Protein AF-A0A659NP49-F1 (afdb_monomer_lite)

pLDDT: mean 81.2, std 16.45, range [39.66, 95.56]

Foldseek 3Di:
DWDKDDDLLAWIKIWDAPDPVQQKTAIWIHHNNDIDGDRVDIDRCCCPPVVVVVVVVPDPDDPVVVVDPPVPVPVPPDD

Secondary structure (DSSP, 8-state):
--EEEE-TTSEEEEEEEEETTTTEEEEEEEETTEEEEEEEEEEEIIIIIIHHHHHHHH-SS--GGGTS-------PPP-

Sequence (79 aa):
MTLLIGDKSRIAVEYSIYNLEKFIGCTKIWLNHSFIGSLSDTIFIDGYLIGGFNEVLSKTMLNDRYLFDNPVKIYESSN

Radius of gyration: 14.59 Å; chains: 1; bounding box: 39×36×26 Å

Organism: NCBI:txid1960126

Structure (mmCIF, N/CA/C/O backbone):
data_AF-A0A659NP49-F1
#
_entry.id   AF-A0A659NP49-F1
#
loop_
_atom_site.group_PDB
_atom_site.id
_atom_site.type_symbol
_atom_site.label_atom_id
_atom_site.label_alt_id
_atom_site.label_comp_id
_atom_site.label_asym_id
_atom_site.label_entity_id
_atom_site.label_seq_id
_atom_site.pdbx_PDB_ins_code
_atom_site.Cartn_x
_atom_site.Cartn_y
_atom_site.Cartn_z
_atom_site.occupancy
_atom_site.B_iso_or_equiv
_atom_site.auth_seq_id
_atom_site.auth_comp_id
_atom_site.auth_asym_id
_atom_site.auth_atom_id
_atom_site.pdbx_PDB_model_num
ATOM 1 N N . MET A 1 1 ? -15.559 -0.317 4.627 1.00 80.44 1 MET A N 1
ATOM 2 C CA . MET A 1 1 ? -15.642 -0.335 3.150 1.00 80.44 1 MET A CA 1
ATOM 3 C C . MET A 1 1 ? -14.236 -0.129 2.627 1.00 80.44 1 MET A C 1
ATOM 5 O O . MET A 1 1 ? -13.572 0.764 3.140 1.00 80.44 1 MET A O 1
ATOM 9 N N . THR A 1 2 ? -13.764 -0.966 1.703 1.00 90.94 2 THR A N 1
ATOM 10 C CA . THR A 1 2 ? -12.425 -0.810 1.121 1.00 90.94 2 THR A CA 1
ATOM 11 C C . THR A 1 2 ? -12.476 0.099 -0.103 1.00 90.94 2 THR A C 1
ATOM 13 O O . THR A 1 2 ? -13.494 0.183 -0.789 1.00 90.94 2 THR A O 1
ATOM 16 N N . LEU A 1 3 ? -11.378 0.803 -0.347 1.00 94.12 3 LEU A N 1
ATOM 17 C CA . LEU A 1 3 ? -11.145 1.657 -1.504 1.00 94.12 3 LEU A CA 1
ATOM 18 C C . LEU A 1 3 ? -9.935 1.119 -2.271 1.00 94.12 3 LEU A C 1
ATOM 20 O O . LEU A 1 3 ? -9.037 0.531 -1.670 1.00 94.12 3 LEU A O 1
ATOM 24 N N . LEU A 1 4 ? -9.917 1.316 -3.588 1.00 95.38 4 LEU A N 1
ATOM 25 C CA . LEU A 1 4 ? -8.846 0.867 -4.476 1.00 95.38 4 LEU A CA 1
ATOM 26 C C . LEU A 1 4 ? -8.285 2.059 -5.253 1.00 95.38 4 LEU A C 1
ATOM 28 O O . LEU A 1 4 ? -9.044 2.814 -5.857 1.00 95.38 4 LEU A O 1
ATOM 32 N N . ILE A 1 5 ? -6.961 2.191 -5.274 1.00 94.94 5 ILE A N 1
ATOM 33 C CA . ILE A 1 5 ? -6.232 3.131 -6.132 1.00 94.94 5 ILE A CA 1
ATOM 34 C C . ILE A 1 5 ? -5.290 2.326 -7.027 1.00 94.94 5 ILE A C 1
ATOM 36 O O . ILE A 1 5 ? -4.546 1.484 -6.531 1.00 94.94 5 ILE A O 1
ATOM 40 N N . GLY A 1 6 ? -5.290 2.606 -8.331 1.00 94.38 6 GLY A N 1
ATOM 41 C CA . GLY A 1 6 ? -4.446 1.924 -9.317 1.00 94.38 6 GLY A CA 1
ATOM 42 C C . GLY A 1 6 ? -5.136 0.747 -10.014 1.00 94.38 6 GLY A C 1
ATOM 43 O O . GLY A 1 6 ? -6.362 0.647 -10.022 1.00 94.38 6 GLY A O 1
ATOM 44 N N . ASP A 1 7 ? -4.335 -0.133 -10.614 1.00 95.56 7 ASP A N 1
ATOM 45 C CA . ASP A 1 7 ? -4.784 -1.284 -11.405 1.00 95.56 7 ASP A CA 1
ATOM 46 C C . ASP A 1 7 ? -4.123 -2.567 -10.889 1.00 95.56 7 ASP A C 1
ATOM 48 O O . ASP A 1 7 ? -2.898 -2.700 -10.917 1.00 95.56 7 ASP A O 1
ATOM 52 N N . LYS A 1 8 ? -4.932 -3.529 -10.428 1.00 94.69 8 LYS A N 1
ATOM 53 C CA . LYS A 1 8 ? -4.436 -4.789 -9.854 1.00 94.69 8 LYS A CA 1
ATOM 54 C C . LYS A 1 8 ? -3.602 -5.599 -10.847 1.00 94.69 8 LYS A C 1
ATOM 56 O O . LYS A 1 8 ? -2.738 -6.347 -10.402 1.00 94.69 8 LYS A O 1
ATOM 61 N N . SER A 1 9 ? -3.805 -5.429 -12.155 1.00 93.44 9 SER A N 1
ATOM 62 C CA . SER A 1 9 ? -3.007 -6.095 -13.190 1.00 93.44 9 SER A CA 1
ATOM 63 C C . SER A 1 9 ? -1.579 -5.559 -13.308 1.00 93.44 9 SER A C 1
ATOM 65 O O . SER A 1 9 ? -0.729 -6.225 -13.892 1.00 93.44 9 SER A O 1
ATOM 67 N N . ARG A 1 10 ? -1.311 -4.380 -12.730 1.00 93.44 10 ARG A N 1
ATOM 68 C CA . ARG A 1 10 ? 0.002 -3.730 -12.691 1.00 93.44 10 ARG A CA 1
ATOM 69 C C . ARG A 1 10 ? 0.411 -3.483 -11.243 1.00 93.44 10 ARG A C 1
ATOM 71 O O . ARG A 1 10 ? 1.069 -4.320 -10.635 1.00 93.44 10 ARG A O 1
ATOM 78 N N . ILE A 1 11 ? -0.010 -2.349 -10.694 1.00 92.62 11 ILE A N 1
ATOM 79 C CA . ILE A 1 11 ? 0.177 -1.963 -9.302 1.00 92.62 11 ILE A CA 1
ATOM 80 C C . ILE A 1 11 ? -1.095 -1.284 -8.796 1.00 92.62 11 ILE A C 1
ATOM 82 O O . ILE A 1 11 ? -1.634 -0.382 -9.447 1.00 92.62 11 ILE A O 1
ATOM 86 N N . ALA A 1 12 ? -1.565 -1.705 -7.627 1.00 95.00 12 ALA A N 1
ATOM 87 C CA . ALA A 1 12 ? -2.672 -1.053 -6.942 1.00 95.00 12 ALA A CA 1
ATOM 88 C C . ALA A 1 12 ? -2.506 -1.104 -5.426 1.00 95.00 12 ALA A C 1
ATOM 90 O O . ALA A 1 12 ? -1.784 -1.936 -4.885 1.00 95.00 12 ALA A O 1
ATOM 91 N N . VAL A 1 13 ? -3.234 -0.240 -4.735 1.00 94.06 13 VAL A N 1
ATOM 92 C CA . VAL A 1 13 ? -3.378 -0.255 -3.283 1.00 94.06 13 VAL A CA 1
ATOM 93 C C . VAL A 1 13 ? -4.849 -0.378 -2.955 1.00 94.06 13 VAL A C 1
ATOM 95 O O . VAL A 1 13 ? -5.655 0.458 -3.363 1.00 94.06 13 VAL A O 1
ATOM 98 N N . GLU A 1 14 ? -5.193 -1.409 -2.198 1.00 95.19 14 GLU A N 1
ATOM 99 C CA . GLU A 1 14 ? -6.511 -1.561 -1.600 1.00 95.19 14 GLU A CA 1
ATOM 100 C C . GLU A 1 14 ? -6.423 -1.259 -0.109 1.00 95.19 14 GLU A C 1
ATOM 102 O O . GLU A 1 14 ? -5.589 -1.833 0.582 1.00 95.19 14 GLU A O 1
ATOM 107 N N . TYR A 1 15 ? -7.269 -0.374 0.406 1.00 93.38 15 TYR A N 1
ATOM 108 C CA . TYR A 1 15 ? -7.159 0.099 1.782 1.00 93.38 15 TYR A CA 1
ATOM 109 C C . TYR A 1 15 ? -8.521 0.354 2.422 1.00 93.38 15 TYR A C 1
ATOM 111 O O . TYR A 1 15 ? -9.531 0.537 1.746 1.00 93.38 15 TYR A O 1
ATOM 119 N N . SER A 1 16 ? -8.551 0.377 3.751 1.00 93.81 16 SER A N 1
ATOM 120 C CA . SER A 1 16 ? -9.714 0.791 4.538 1.00 93.81 16 SER A CA 1
ATOM 121 C C . SER A 1 16 ? -9.239 1.639 5.706 1.00 93.81 16 SER A C 1
ATOM 123 O O . SER A 1 16 ? -8.395 1.195 6.477 1.00 93.81 16 SER A O 1
ATOM 125 N N . ILE A 1 17 ? -9.801 2.836 5.855 1.00 93.00 17 ILE A N 1
ATOM 126 C CA . ILE A 1 17 ? -9.508 3.740 6.972 1.00 93.00 17 ILE A CA 1
ATOM 127 C C . ILE A 1 17 ? -10.615 3.584 8.010 1.00 93.00 17 ILE A C 1
ATOM 129 O O . ILE A 1 17 ? -11.793 3.681 7.670 1.00 93.00 17 ILE A O 1
ATOM 133 N N . TYR A 1 18 ? -10.241 3.352 9.266 1.00 92.12 18 TYR A N 1
ATOM 134 C CA . TYR A 1 18 ? -11.188 3.310 10.388 1.00 92.12 18 TYR A CA 1
ATOM 135 C C . TYR A 1 18 ? -10.976 4.454 11.386 1.00 92.12 18 TYR A C 1
ATOM 137 O O . TYR A 1 18 ? -11.891 4.767 12.141 1.00 92.12 18 TYR A O 1
ATOM 145 N N . ASN A 1 19 ? -9.812 5.115 11.377 1.00 92.81 19 ASN A N 1
ATOM 146 C CA . ASN A 1 19 ? -9.584 6.361 12.107 1.00 92.81 19 ASN A CA 1
ATOM 147 C C . ASN A 1 19 ? -8.967 7.397 11.165 1.00 92.81 19 ASN A C 1
ATOM 149 O O . ASN A 1 19 ? -7.780 7.328 10.849 1.00 92.81 19 ASN A O 1
ATOM 153 N N . LEU A 1 20 ? -9.788 8.348 10.719 1.00 89.81 20 LEU A N 1
ATOM 154 C CA . LEU A 1 20 ? -9.368 9.372 9.767 1.00 89.81 20 LEU A CA 1
ATOM 155 C C . LEU A 1 20 ? -8.420 10.401 10.398 1.00 89.81 20 LEU A C 1
ATOM 157 O O . LEU A 1 20 ? -7.446 10.779 9.759 1.00 89.81 20 LEU A O 1
ATOM 161 N N . GLU A 1 21 ? -8.657 10.804 11.651 1.00 92.56 21 GLU A N 1
ATOM 162 C CA . GLU A 1 21 ? -7.840 11.810 12.354 1.00 92.56 21 GLU A CA 1
ATOM 163 C C . GLU A 1 21 ? -6.384 11.374 12.512 1.00 92.56 21 GLU A C 1
ATOM 165 O O . GLU A 1 21 ? -5.466 12.179 12.389 1.00 92.56 21 GLU A O 1
ATOM 170 N N . LYS A 1 22 ? -6.174 10.085 12.787 1.00 90.50 22 LYS A N 1
ATOM 171 C CA . LYS A 1 22 ? -4.846 9.490 12.972 1.00 90.50 22 LYS A CA 1
ATOM 172 C C . LYS A 1 22 ? -4.346 8.742 11.736 1.00 90.50 22 LYS A C 1
ATOM 174 O O . LYS A 1 22 ? -3.287 8.123 11.794 1.00 90.50 22 LYS A O 1
ATOM 179 N N . PHE A 1 23 ? -5.124 8.755 10.653 1.00 91.88 23 PHE A N 1
ATOM 180 C CA . PHE A 1 23 ? -4.847 8.041 9.407 1.00 91.88 23 PHE A CA 1
ATOM 181 C C . PHE A 1 23 ? -4.483 6.558 9.622 1.00 91.88 23 PHE A C 1
ATOM 183 O O . PHE A 1 23 ? -3.538 6.025 9.036 1.00 91.88 23 PHE A O 1
ATOM 190 N N . ILE A 1 24 ? -5.233 5.889 10.503 1.00 94.06 24 ILE A N 1
ATOM 191 C CA . ILE A 1 24 ? -5.033 4.475 10.835 1.00 94.06 24 ILE A CA 1
ATOM 192 C C . ILE A 1 24 ? -6.045 3.633 10.060 1.00 94.06 24 ILE A C 1
ATOM 194 O O . ILE A 1 24 ? -7.244 3.943 9.991 1.00 94.06 24 ILE A O 1
ATOM 198 N N . GLY A 1 25 ? -5.541 2.564 9.463 1.00 93.62 25 GLY A N 1
ATOM 199 C CA . GLY A 1 25 ? -6.316 1.685 8.613 1.00 93.62 25 GLY A CA 1
ATOM 200 C C . GLY A 1 25 ? -5.619 0.358 8.371 1.00 93.62 25 GLY A C 1
ATOM 201 O O . GLY A 1 25 ? -4.676 -0.005 9.068 1.00 93.62 25 GLY A O 1
ATOM 202 N N . CYS A 1 26 ? -6.078 -0.339 7.344 1.00 93.69 26 CYS A N 1
ATOM 203 C CA . CYS A 1 26 ? -5.444 -1.544 6.823 1.00 93.69 26 CYS A CA 1
ATOM 204 C C . CYS A 1 26 ? -5.153 -1.342 5.336 1.00 93.69 26 CYS A C 1
ATOM 206 O O . CYS A 1 26 ? -5.869 -0.587 4.666 1.00 93.69 26 CYS A O 1
ATOM 208 N N . THR A 1 27 ? -4.150 -2.038 4.801 1.00 92.50 27 THR A N 1
ATOM 209 C CA . THR A 1 27 ? -3.775 -1.929 3.386 1.00 92.50 27 THR A CA 1
ATOM 210 C C . THR A 1 27 ? -3.330 -3.264 2.796 1.00 92.50 27 THR A C 1
ATOM 212 O O . THR A 1 27 ? -2.751 -4.106 3.478 1.00 92.50 27 THR A O 1
ATOM 215 N N . LYS A 1 28 ? -3.568 -3.443 1.500 1.00 92.50 28 LYS A N 1
ATOM 216 C CA . LYS A 1 28 ? -2.998 -4.487 0.649 1.00 92.50 28 LYS A CA 1
ATOM 217 C C . LYS A 1 28 ? -2.373 -3.824 -0.563 1.00 92.50 28 LYS A C 1
ATOM 219 O O . LYS A 1 28 ? -3.027 -3.043 -1.255 1.00 92.50 28 LYS A O 1
ATOM 224 N N . ILE A 1 29 ? -1.131 -4.184 -0.848 1.00 92.44 29 ILE A N 1
ATOM 225 C CA . ILE A 1 29 ? -0.449 -3.769 -2.070 1.00 92.44 29 ILE A CA 1
ATOM 226 C C . ILE A 1 29 ? -0.632 -4.885 -3.091 1.00 92.44 29 ILE A C 1
ATOM 228 O O . ILE A 1 29 ? -0.326 -6.036 -2.803 1.00 92.44 29 ILE A O 1
ATOM 232 N N . TRP A 1 30 ? -1.137 -4.555 -4.272 1.00 93.62 30 TRP A N 1
ATOM 233 C CA . TRP A 1 30 ? -1.303 -5.468 -5.397 1.00 93.62 30 TRP A CA 1
ATOM 234 C C . TRP A 1 30 ? -0.190 -5.240 -6.418 1.00 93.62 30 TRP A C 1
ATOM 236 O O . TRP A 1 30 ? 0.070 -4.096 -6.789 1.00 93.62 30 TRP A O 1
ATOM 246 N N . LEU A 1 31 ? 0.428 -6.321 -6.891 1.00 91.50 31 LEU A N 1
ATOM 247 C CA . LEU A 1 31 ? 1.435 -6.355 -7.951 1.00 91.50 31 LEU A CA 1
ATOM 248 C C . LEU A 1 31 ? 1.116 -7.526 -8.884 1.00 91.50 31 LEU A C 1
ATOM 250 O O . LEU A 1 31 ? 1.189 -8.678 -8.462 1.00 91.50 31 LEU A O 1
ATOM 254 N N . ASN A 1 32 ? 0.762 -7.251 -10.142 1.00 93.19 32 ASN A N 1
ATOM 255 C CA . ASN A 1 32 ? 0.410 -8.276 -11.138 1.00 93.19 32 ASN A CA 1
ATOM 256 C C . ASN A 1 32 ? -0.608 -9.321 -10.619 1.00 93.19 32 ASN A C 1
ATOM 258 O O . ASN A 1 32 ? -0.407 -10.523 -10.762 1.00 93.19 32 ASN A O 1
ATOM 262 N N . HIS A 1 33 ? -1.693 -8.861 -9.991 1.00 91.44 33 HIS A N 1
ATOM 263 C CA . HIS A 1 33 ? -2.741 -9.636 -9.303 1.00 91.44 33 HIS A CA 1
ATOM 264 C C . HIS A 1 33 ? -2.317 -10.403 -8.042 1.00 91.44 33 HIS A C 1
ATOM 266 O O . HIS A 1 33 ? -3.188 -10.845 -7.292 1.00 91.44 33 HIS A O 1
ATOM 272 N N . SER A 1 34 ? -1.024 -10.509 -7.753 1.00 90.00 34 SER A N 1
ATOM 273 C CA . SER A 1 34 ? -0.536 -10.955 -6.449 1.00 90.00 34 SER A CA 1
ATOM 274 C C . SER A 1 34 ? -0.693 -9.831 -5.431 1.00 90.00 34 SER A C 1
ATOM 276 O O . SER A 1 34 ? -0.644 -8.655 -5.790 1.00 90.00 34 SER A O 1
ATOM 278 N N . PHE A 1 35 ? -0.877 -10.169 -4.158 1.00 84.62 35 PHE A N 1
ATOM 279 C CA . PHE A 1 35 ? -0.934 -9.175 -3.089 1.00 84.62 35 PHE A CA 1
ATOM 280 C C . PHE A 1 35 ? 0.188 -9.382 -2.076 1.00 84.62 35 PHE A C 1
ATOM 282 O O . PHE A 1 35 ? 0.660 -10.495 -1.856 1.00 84.62 35 PHE A O 1
ATOM 289 N N . ILE A 1 36 ? 0.583 -8.286 -1.439 1.00 79.00 36 ILE A N 1
ATOM 290 C CA . ILE A 1 36 ? 1.524 -8.238 -0.328 1.00 79.00 36 ILE A CA 1
ATOM 291 C C . ILE A 1 36 ? 0.834 -7.481 0.812 1.00 79.00 36 ILE A C 1
ATOM 293 O O . ILE A 1 36 ? 0.294 -6.388 0.610 1.00 79.00 36 ILE A O 1
ATOM 297 N N . GLY A 1 37 ? 0.841 -8.077 2.005 1.00 71.19 37 GLY A N 1
ATOM 298 C CA . GLY A 1 37 ? 0.164 -7.555 3.196 1.00 71.19 37 GLY A CA 1
ATOM 299 C C . GLY A 1 37 ? -1.271 -8.064 3.368 1.00 71.19 37 GLY A C 1
ATOM 300 O O . GLY A 1 37 ? -1.727 -8.965 2.661 1.00 71.19 37 GLY A O 1
ATOM 301 N N . SER A 1 38 ? -1.995 -7.485 4.328 1.00 74.06 38 SER A N 1
ATOM 302 C CA . SER A 1 38 ? -3.350 -7.904 4.682 1.00 74.06 38 SER A CA 1
ATOM 303 C C . SER A 1 38 ? -4.245 -6.729 5.077 1.00 74.06 38 SER A C 1
ATOM 305 O O . SER A 1 38 ? -3.813 -5.756 5.683 1.00 74.06 38 SER A O 1
ATOM 307 N N . LEU A 1 39 ? -5.548 -6.875 4.813 1.00 79.12 39 LEU A N 1
ATOM 308 C CA . LEU A 1 39 ? -6.575 -5.959 5.325 1.00 79.12 39 LEU A CA 1
ATOM 309 C C . LEU A 1 39 ? -6.944 -6.256 6.791 1.00 79.12 39 LEU A C 1
ATOM 311 O O . LEU A 1 39 ? -7.810 -5.581 7.342 1.00 79.12 39 LEU A O 1
ATOM 315 N N . SER A 1 40 ? -6.321 -7.260 7.412 1.00 79.69 40 SER A N 1
ATOM 316 C CA . SER A 1 40 ? -6.442 -7.536 8.848 1.00 79.69 40 SER A CA 1
ATOM 317 C C . SER A 1 40 ? -5.478 -6.710 9.693 1.00 79.69 40 SER A C 1
ATOM 319 O O . SER A 1 40 ? -5.757 -6.478 10.866 1.00 79.69 40 SER A O 1
ATOM 321 N N . ASP A 1 41 ? -4.360 -6.275 9.110 1.00 83.56 41 ASP A N 1
ATOM 322 C CA . ASP A 1 41 ? -3.255 -5.721 9.881 1.00 83.56 41 ASP A CA 1
ATOM 323 C C . ASP A 1 41 ? -3.353 -4.201 9.920 1.00 83.56 41 ASP A C 1
ATOM 325 O O . ASP A 1 41 ? -3.333 -3.504 8.902 1.00 83.56 41 ASP A O 1
ATOM 329 N N . THR A 1 42 ? -3.483 -3.702 11.140 1.00 91.06 42 THR A N 1
ATOM 330 C CA . THR A 1 42 ? -3.548 -2.282 11.454 1.00 91.06 42 THR A CA 1
ATOM 331 C C . THR A 1 42 ? -2.212 -1.610 11.187 1.00 91.06 42 THR A C 1
ATOM 333 O O . THR A 1 42 ? -1.192 -1.993 11.759 1.00 91.06 42 THR A O 1
ATOM 336 N N . ILE A 1 43 ? -2.236 -0.550 10.383 1.00 90.12 43 ILE A N 1
ATOM 337 C CA . ILE A 1 43 ? -1.079 0.295 10.104 1.00 90.12 43 ILE A CA 1
ATOM 338 C C . ILE A 1 43 ? -1.423 1.780 10.243 1.00 90.12 43 ILE A C 1
ATOM 340 O O . ILE A 1 43 ? -2.552 2.212 10.001 1.00 90.12 43 ILE A O 1
ATOM 344 N N . PHE A 1 44 ? -0.409 2.585 10.560 1.00 92.44 44 PHE A N 1
ATOM 345 C CA . PHE A 1 44 ? -0.434 4.019 10.273 1.00 92.44 44 PHE A CA 1
ATOM 346 C C . PHE A 1 44 ? -0.201 4.212 8.776 1.00 92.44 44 PHE A C 1
ATOM 3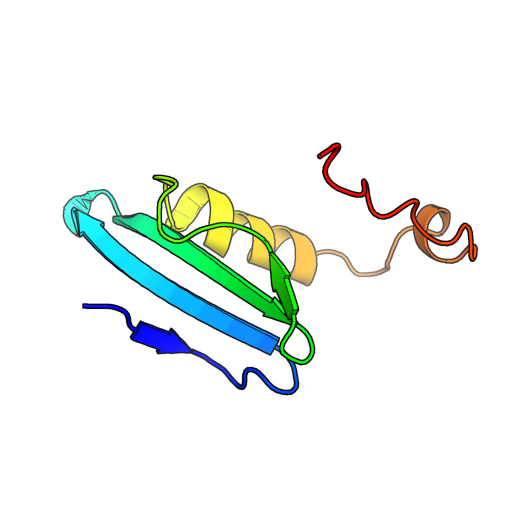48 O O . PHE A 1 44 ? 0.914 4.008 8.297 1.00 92.44 44 PHE A O 1
ATOM 355 N N . ILE A 1 45 ? -1.248 4.572 8.033 1.00 90.31 45 ILE A N 1
ATOM 356 C CA . ILE A 1 45 ? -1.189 4.651 6.568 1.00 90.31 45 ILE A CA 1
ATOM 357 C C . ILE A 1 45 ? -0.193 5.727 6.129 1.00 90.31 45 ILE A C 1
ATOM 359 O O . ILE A 1 45 ? 0.619 5.477 5.243 1.00 90.31 45 ILE A O 1
ATOM 363 N N . ASP A 1 46 ? -0.205 6.889 6.778 1.00 89.38 46 ASP A N 1
ATOM 364 C CA . ASP A 1 46 ? 0.699 7.987 6.426 1.00 89.38 46 ASP A CA 1
ATOM 365 C C . ASP A 1 46 ? 2.176 7.617 6.673 1.00 89.38 46 ASP A C 1
ATOM 367 O O . ASP A 1 46 ? 3.039 7.809 5.820 1.00 89.38 46 ASP A O 1
ATOM 371 N N . GLY A 1 47 ? 2.463 6.962 7.800 1.00 89.00 47 GLY A N 1
ATOM 372 C CA . GLY A 1 47 ? 3.823 6.546 8.145 1.00 89.00 47 GLY A CA 1
ATOM 373 C C . GLY A 1 47 ? 4.340 5.379 7.301 1.00 89.00 47 GLY A C 1
ATOM 374 O O . GLY A 1 47 ? 5.388 5.480 6.669 1.00 89.00 47 GLY A O 1
ATOM 375 N N . TYR A 1 48 ? 3.619 4.255 7.290 1.00 90.00 48 TYR A N 1
ATOM 376 C CA . TYR A 1 48 ? 4.123 3.016 6.691 1.00 90.00 48 TYR A CA 1
ATOM 377 C C . TYR A 1 48 ? 3.899 2.945 5.184 1.00 90.00 48 TYR A C 1
ATOM 379 O O . TYR A 1 48 ? 4.803 2.548 4.452 1.00 90.00 48 TYR A O 1
ATOM 387 N N . LEU A 1 49 ? 2.706 3.314 4.708 1.00 89.88 49 LEU A N 1
ATOM 388 C CA . LEU A 1 49 ? 2.388 3.208 3.287 1.00 89.88 49 LEU A CA 1
ATOM 389 C C . LEU A 1 49 ? 2.921 4.418 2.517 1.00 89.88 49 LEU A C 1
ATOM 391 O O . LEU A 1 49 ? 3.719 4.252 1.597 1.00 89.88 49 LEU A O 1
ATOM 395 N N . ILE A 1 50 ? 2.493 5.628 2.891 1.00 90.69 50 ILE A N 1
ATOM 396 C CA . ILE A 1 50 ? 2.879 6.851 2.173 1.00 90.69 50 ILE A CA 1
ATOM 397 C C . ILE A 1 50 ? 4.370 7.136 2.369 1.00 90.69 50 ILE A C 1
ATOM 399 O O . ILE A 1 50 ? 5.082 7.346 1.387 1.00 90.69 50 ILE A O 1
ATOM 403 N N . GLY A 1 51 ? 4.867 7.054 3.607 1.00 91.31 51 GLY A N 1
ATOM 404 C CA . GLY A 1 51 ? 6.298 7.154 3.898 1.00 91.31 51 GLY A CA 1
ATOM 405 C C . GLY A 1 51 ? 7.134 6.137 3.116 1.00 91.31 51 GLY A C 1
ATOM 406 O O . GLY A 1 51 ? 8.116 6.520 2.482 1.00 91.31 51 GLY A O 1
ATOM 407 N N . GLY A 1 52 ? 6.699 4.872 3.065 1.00 89.25 52 GLY A N 1
ATOM 408 C CA . GLY A 1 52 ? 7.371 3.825 2.291 1.00 89.25 52 GLY A CA 1
ATOM 409 C C . GLY A 1 52 ? 7.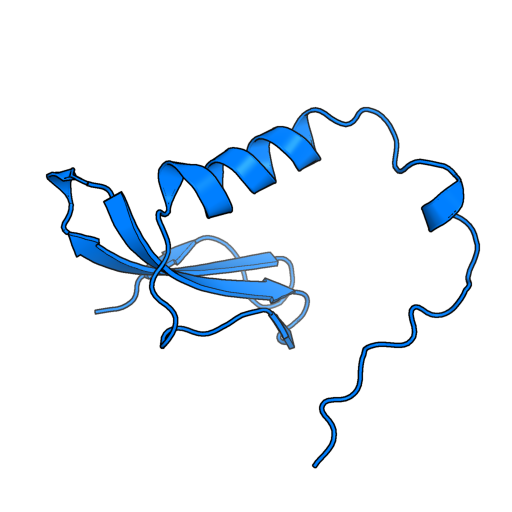419 4.119 0.789 1.00 89.25 52 GLY A C 1
ATOM 410 O O . GLY A 1 52 ? 8.471 3.984 0.165 1.00 89.25 52 GLY A O 1
ATOM 411 N N . PHE A 1 53 ? 6.315 4.580 0.192 1.00 88.69 53 PHE A N 1
ATOM 412 C CA . PHE A 1 53 ? 6.306 4.974 -1.221 1.00 88.69 53 PHE A CA 1
ATOM 413 C C . PHE A 1 53 ? 7.180 6.190 -1.506 1.00 88.69 53 PHE A C 1
ATOM 415 O O . PHE A 1 53 ? 7.902 6.183 -2.501 1.00 88.69 53 PHE A O 1
ATOM 422 N N . ASN A 1 54 ? 7.170 7.200 -0.638 1.00 90.88 54 ASN A N 1
ATOM 423 C CA . ASN A 1 54 ? 8.061 8.349 -0.779 1.00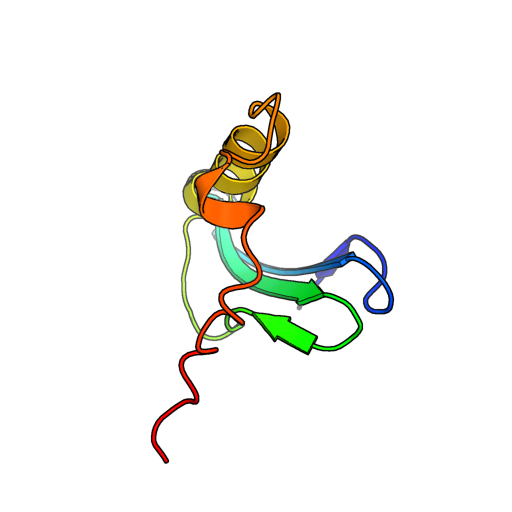 90.88 54 ASN A CA 1
ATOM 424 C C . ASN A 1 54 ? 9.533 7.925 -0.700 1.00 90.88 54 ASN A C 1
ATOM 426 O O . ASN A 1 54 ? 10.357 8.382 -1.494 1.00 90.88 54 ASN A O 1
ATOM 430 N N . GLU A 1 55 ? 9.870 7.000 0.202 1.00 88.75 55 GLU A N 1
ATOM 431 C CA . GLU A 1 55 ? 11.217 6.437 0.283 1.00 88.75 55 GLU A CA 1
ATOM 432 C C . GLU A 1 55 ? 11.596 5.701 -1.010 1.00 88.75 55 GLU A C 1
ATOM 434 O O . GLU A 1 55 ? 12.684 5.914 -1.536 1.00 88.75 55 GLU A O 1
ATOM 439 N N . VAL A 1 56 ? 10.703 4.880 -1.570 1.00 85.25 56 VAL A N 1
ATOM 440 C CA . VAL A 1 56 ? 10.954 4.186 -2.846 1.00 85.25 56 VAL A CA 1
ATOM 441 C C . VAL A 1 56 ? 11.135 5.178 -3.996 1.00 85.25 56 VAL A C 1
ATOM 443 O O . VAL A 1 56 ? 12.098 5.060 -4.747 1.00 85.25 56 VAL A O 1
ATOM 446 N N . LEU A 1 57 ? 10.249 6.169 -4.122 1.00 85.44 57 LEU A N 1
ATOM 447 C CA . LEU A 1 57 ? 10.290 7.165 -5.198 1.00 85.44 57 LEU A CA 1
ATOM 448 C C . LEU A 1 57 ? 11.514 8.084 -5.115 1.00 85.44 57 LEU A C 1
ATOM 450 O O . LEU A 1 57 ? 11.993 8.561 -6.140 1.00 85.44 57 LEU A O 1
ATOM 454 N N . SER A 1 58 ? 12.027 8.332 -3.909 1.00 86.12 58 SER A N 1
ATOM 455 C CA . SER A 1 58 ? 13.235 9.142 -3.706 1.00 86.12 58 SER A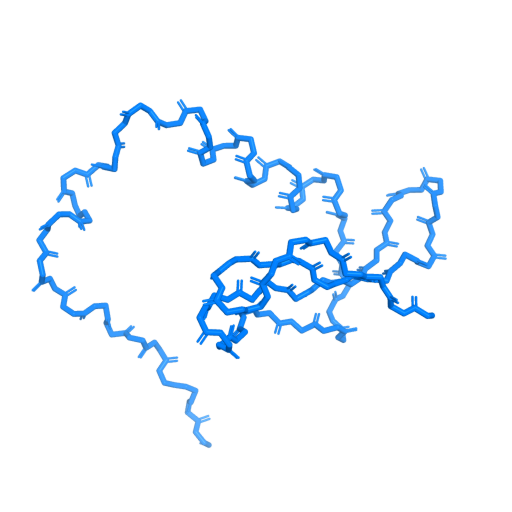 CA 1
ATOM 456 C C . SER A 1 58 ? 14.538 8.399 -4.020 1.00 86.12 58 SER A C 1
ATOM 458 O O . SER A 1 58 ? 15.588 9.034 -4.135 1.00 86.12 58 SER A O 1
ATOM 460 N N . LYS A 1 59 ? 14.504 7.071 -4.199 1.00 83.50 59 LYS A N 1
ATOM 461 C CA . LYS A 1 59 ? 15.689 6.293 -4.583 1.00 83.50 59 LYS A CA 1
ATOM 462 C C . LYS A 1 59 ? 15.923 6.409 -6.088 1.00 83.50 59 LYS A C 1
ATOM 464 O O . LYS A 1 59 ? 15.160 5.898 -6.897 1.00 83.50 59 LYS A O 1
ATOM 469 N N . THR A 1 60 ? 17.026 7.056 -6.456 1.00 71.25 60 THR A N 1
ATOM 470 C CA . THR A 1 60 ? 17.438 7.291 -7.850 1.00 71.25 60 THR A CA 1
ATOM 471 C C . THR A 1 60 ? 17.934 6.037 -8.571 1.00 71.25 60 THR A C 1
ATOM 473 O O . THR A 1 60 ? 17.909 6.002 -9.798 1.00 71.25 60 THR A O 1
ATOM 476 N N . MET A 1 61 ? 18.360 5.003 -7.839 1.00 68.75 61 MET A N 1
ATOM 477 C CA . MET A 1 61 ? 18.716 3.690 -8.384 1.00 68.75 61 MET A CA 1
ATOM 478 C C . MET A 1 61 ? 18.322 2.582 -7.404 1.00 68.75 61 MET A C 1
ATOM 480 O O . MET A 1 61 ? 18.490 2.718 -6.187 1.00 68.75 61 MET A O 1
ATOM 484 N N . LEU A 1 62 ? 17.837 1.457 -7.935 1.00 65.50 62 LEU A N 1
ATOM 485 C CA . LEU A 1 62 ? 17.842 0.199 -7.194 1.00 65.50 62 LEU A CA 1
ATOM 486 C C . LEU A 1 62 ? 19.309 -0.138 -6.920 1.00 65.50 62 LEU A C 1
ATOM 488 O O . LEU A 1 62 ? 20.077 -0.327 -7.854 1.00 65.50 62 LEU A O 1
ATOM 492 N N . ASN A 1 63 ? 19.699 -0.139 -5.644 1.00 65.56 63 ASN A N 1
ATOM 493 C CA . ASN A 1 63 ? 21.055 -0.496 -5.231 1.00 65.56 63 ASN A CA 1
ATOM 494 C C . ASN A 1 63 ? 21.457 -1.832 -5.879 1.00 65.56 63 ASN A C 1
ATOM 496 O O . ASN A 1 63 ? 20.649 -2.762 -5.875 1.00 65.56 63 ASN A O 1
ATOM 500 N N . ASP A 1 64 ? 22.690 -1.932 -6.382 1.00 67.69 64 ASP A N 1
ATOM 501 C CA . ASP A 1 64 ? 23.215 -3.088 -7.122 1.00 67.69 64 ASP A CA 1
ATOM 502 C C . ASP A 1 64 ? 22.974 -4.439 -6.433 1.00 67.69 64 ASP A C 1
ATOM 504 O O . ASP A 1 64 ? 22.828 -5.461 -7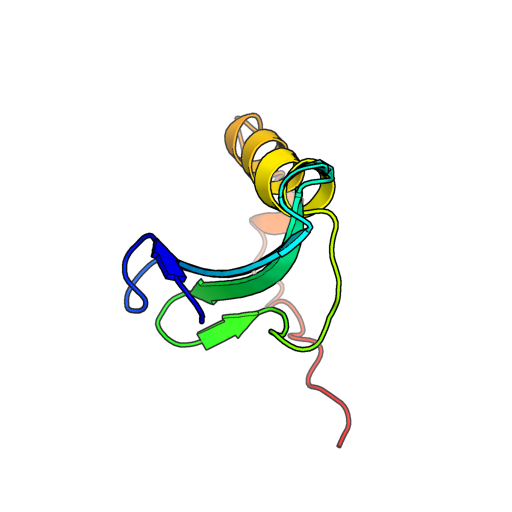.099 1.00 67.69 64 ASP A O 1
ATOM 508 N N . ARG A 1 65 ? 22.819 -4.458 -5.100 1.00 66.38 65 ARG A N 1
ATOM 509 C CA . ARG A 1 65 ? 22.390 -5.644 -4.333 1.00 66.38 65 ARG A CA 1
ATOM 510 C C . ARG A 1 65 ? 21.069 -6.277 -4.803 1.00 66.38 65 ARG A C 1
ATOM 512 O O . ARG A 1 65 ? 20.801 -7.414 -4.434 1.00 66.38 65 ARG A O 1
ATOM 519 N N . TYR A 1 66 ? 20.235 -5.534 -5.533 1.00 63.78 66 TYR A N 1
ATOM 520 C CA . TYR A 1 66 ? 18.955 -5.976 -6.094 1.00 63.78 66 TYR A CA 1
ATOM 521 C C . TYR A 1 66 ? 19.024 -6.239 -7.610 1.00 63.78 66 TYR A C 1
ATOM 523 O O . TYR A 1 66 ? 18.035 -6.693 -8.175 1.00 63.78 66 TYR A O 1
ATOM 531 N N . LEU A 1 67 ? 20.154 -5.935 -8.267 1.00 60.81 67 LEU A N 1
ATOM 532 C CA . LEU A 1 67 ? 20.376 -6.169 -9.704 1.00 60.81 67 LEU A CA 1
ATOM 533 C C . LEU A 1 67 ? 20.913 -7.572 -10.001 1.00 60.81 67 LEU A C 1
ATOM 535 O O . LEU A 1 67 ? 20.855 -8.027 -11.139 1.00 60.81 67 LEU A O 1
ATOM 539 N N . PHE A 1 68 ? 21.446 -8.257 -8.992 1.00 58.34 68 PHE A N 1
ATOM 540 C CA . PHE A 1 68 ? 21.790 -9.661 -9.127 1.00 58.34 68 PHE A CA 1
ATOM 541 C C . PHE A 1 68 ? 20.517 -10.491 -8.990 1.00 58.34 68 PHE A C 1
ATOM 543 O O . PHE A 1 68 ? 19.841 -10.401 -7.964 1.00 58.34 68 PHE A O 1
ATOM 550 N N . ASP A 1 69 ? 20.244 -11.329 -9.995 1.00 51.75 69 ASP A N 1
ATOM 551 C CA . ASP A 1 69 ? 19.320 -12.466 -9.943 1.00 51.75 69 ASP A CA 1
ATOM 552 C C . ASP A 1 69 ? 19.789 -13.473 -8.878 1.00 51.75 69 ASP A C 1
ATOM 554 O O . ASP A 1 69 ? 20.157 -14.612 -9.154 1.00 51.75 69 ASP A O 1
ATOM 558 N N . ASN A 1 70 ? 19.803 -13.069 -7.614 1.00 52.03 70 ASN A N 1
ATOM 559 C CA . ASN A 1 70 ? 19.436 -14.007 -6.584 1.00 52.03 70 ASN A CA 1
ATOM 560 C C . ASN A 1 70 ? 17.918 -14.026 -6.685 1.00 52.03 70 ASN A C 1
ATOM 562 O O . ASN A 1 70 ? 17.319 -13.010 -6.318 1.00 52.03 70 ASN A O 1
ATOM 566 N N . PRO A 1 71 ? 17.286 -15.090 -7.225 1.00 53.78 71 PRO A N 1
ATOM 567 C CA . PRO A 1 71 ? 15.847 -15.222 -7.120 1.00 53.78 71 PRO A CA 1
ATOM 568 C C . PRO A 1 71 ? 15.579 -15.044 -5.641 1.00 53.78 71 PRO A C 1
ATOM 570 O O . PRO A 1 71 ? 16.053 -15.840 -4.825 1.00 53.78 71 PRO A O 1
ATOM 573 N N . VAL A 1 72 ? 14.967 -13.906 -5.296 1.00 50.97 72 VAL A N 1
ATOM 574 C CA . VAL A 1 72 ? 14.560 -13.609 -3.935 1.00 50.97 72 VAL A CA 1
ATOM 575 C C . VAL A 1 72 ? 13.901 -14.900 -3.515 1.00 50.97 72 VAL A C 1
ATOM 577 O O . VAL A 1 72 ? 12.955 -15.333 -4.174 1.00 50.97 72 VAL A O 1
ATOM 580 N N . LYS A 1 73 ? 14.477 -15.586 -2.519 1.00 46.28 73 LYS A N 1
ATOM 581 C CA . LYS A 1 73 ? 13.743 -16.607 -1.794 1.00 46.28 73 LYS A CA 1
ATOM 582 C C . LYS A 1 73 ? 12.541 -15.834 -1.294 1.00 46.28 73 LYS A C 1
ATOM 584 O O . LYS A 1 73 ? 12.630 -15.128 -0.292 1.00 46.28 73 LYS A O 1
ATOM 589 N N . ILE A 1 74 ? 11.472 -15.853 -2.089 1.00 48.19 74 ILE A N 1
ATOM 590 C CA . ILE A 1 74 ? 10.135 -15.534 -1.653 1.00 48.19 74 ILE A CA 1
ATOM 591 C C . ILE A 1 74 ? 10.067 -16.384 -0.402 1.00 48.19 74 ILE A C 1
ATOM 593 O O . ILE A 1 74 ? 10.294 -17.594 -0.479 1.00 48.19 74 ILE A O 1
ATOM 597 N N . TYR A 1 75 ? 9.992 -15.734 0.756 1.00 50.34 75 TYR A N 1
ATOM 598 C CA . TYR A 1 75 ? 9.769 -16.447 1.995 1.00 50.34 75 TYR A CA 1
ATOM 599 C C . TYR A 1 75 ? 8.403 -17.092 1.790 1.00 50.34 75 TYR A C 1
ATOM 601 O O . TYR A 1 75 ? 7.373 -16.451 1.992 1.00 50.34 75 TYR A O 1
ATOM 609 N N . GLU A 1 76 ? 8.409 -18.306 1.235 1.00 40.94 76 GLU A N 1
ATOM 610 C CA . GLU A 1 76 ? 7.246 -19.158 1.184 1.00 40.94 76 GLU A CA 1
ATOM 611 C C . GLU A 1 76 ? 6.801 -19.247 2.632 1.00 40.94 76 GLU A C 1
ATOM 613 O O . GLU A 1 76 ? 7.591 -19.549 3.533 1.00 40.94 76 GLU A O 1
ATOM 618 N N . SER A 1 77 ? 5.561 -18.833 2.857 1.00 45.69 77 SER A N 1
ATOM 619 C CA . SER A 1 77 ? 4.907 -19.037 4.130 1.00 45.69 77 SER A CA 1
ATOM 620 C C . SER A 1 77 ? 5.033 -20.520 4.446 1.00 45.69 77 SER A C 1
ATOM 622 O O . SER A 1 77 ? 4.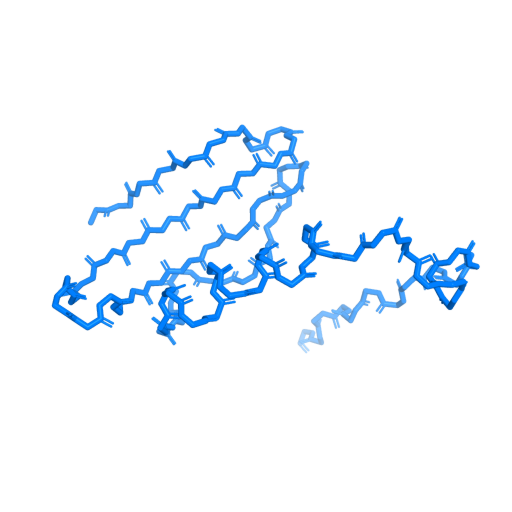570 -21.368 3.685 1.00 45.69 77 SER A O 1
ATOM 624 N N . SER A 1 78 ? 5.726 -20.835 5.537 1.00 40.91 78 SER A N 1
ATOM 625 C CA . SER A 1 78 ? 5.686 -22.171 6.104 1.00 40.91 78 SER A CA 1
ATOM 626 C C . SER A 1 78 ? 4.217 -22.492 6.384 1.00 40.91 78 SER A C 1
ATOM 628 O O . SER A 1 78 ? 3.583 -21.770 7.157 1.00 40.91 78 SER A O 1
ATOM 630 N N . ASN A 1 79 ? 3.689 -23.513 5.703 1.00 39.66 79 ASN A N 1
ATOM 631 C CA . ASN A 1 79 ? 2.431 -24.168 6.072 1.00 39.66 79 ASN A CA 1
ATOM 632 C C . ASN A 1 79 ? 2.445 -24.594 7.543 1.00 39.66 79 ASN A C 1
ATOM 634 O O . ASN A 1 79 ? 3.523 -25.031 8.015 1.00 39.66 79 ASN A O 1
#